Protein AF-A0A659XXX8-F1 (afdb_monomer_lite)

pLDDT: mean 92.89, std 4.85, range [78.31, 98.56]

Foldseek 3Di:
DVCCVVVVDVDDPDDDFLVCVCVQCVDPVSVVVDDDDDDPDDDDDDDDCVDPPNVDPVVVVVVVVPDPQVVVCVSSVVSDDRD

Secondary structure (DSSP, 8-state):
-HHHHTTS-SS-SS---HHHHHHHHHSHHHHTT---------------TTSTTTTSHHHHHHHHHHS-HHHHHHHTTT-S---

Structure (mmCIF, N/CA/C/O backbone):
data_AF-A0A659XXX8-F1
#
_entry.id   AF-A0A659XXX8-F1
#
loop_
_atom_site.group_PDB
_atom_site.id
_atom_site.type_symbol
_atom_site.label_atom_id
_atom_site.label_alt_id
_atom_site.label_comp_id
_atom_site.label_asym_id
_atom_site.label_entity_id
_atom_site.label_seq_id
_atom_site.pdbx_PDB_ins_code
_atom_site.Cartn_x
_atom_site.Cartn_y
_atom_site.Cartn_z
_atom_site.occupancy
_atom_site.B_iso_or_equiv
_atom_site.auth_seq_id
_atom_site.auth_comp_id
_atom_site.auth_asym_id
_atom_site.auth_atom_id
_atom_site.pdbx_PDB_model_num
ATOM 1 N N . LEU A 1 1 ? 17.196 -0.489 -9.377 1.00 79.19 1 LEU A N 1
ATOM 2 C CA . LEU A 1 1 ? 17.150 0.301 -10.633 1.00 79.19 1 LEU A CA 1
ATOM 3 C C . LEU A 1 1 ? 18.524 0.806 -11.083 1.00 79.19 1 LEU A C 1
ATOM 5 O O . LEU A 1 1 ? 18.918 0.472 -12.184 1.00 79.19 1 LEU A O 1
ATOM 9 N N . LEU A 1 2 ? 19.289 1.531 -10.255 1.00 84.12 2 LEU A N 1
ATOM 10 C CA . LEU A 1 2 ? 20.603 2.065 -10.669 1.00 84.12 2 LEU A CA 1
ATOM 11 C C . LEU A 1 2 ? 21.586 0.992 -11.175 1.00 84.12 2 LEU A C 1
ATOM 13 O O . LEU A 1 2 ? 22.245 1.200 -12.184 1.00 84.12 2 LEU A O 1
ATOM 17 N N . ARG A 1 3 ? 21.647 -0.175 -10.519 1.00 86.12 3 ARG A N 1
ATOM 18 C CA . ARG A 1 3 ? 22.484 -1.306 -10.966 1.00 86.12 3 ARG A CA 1
ATOM 19 C C . ARG A 1 3 ? 22.069 -1.843 -12.344 1.00 86.12 3 ARG A C 1
ATOM 21 O O . ARG A 1 3 ? 22.929 -2.142 -13.158 1.00 86.12 3 ARG A O 1
ATOM 28 N N . LEU A 1 4 ? 20.760 -1.889 -12.622 1.00 87.75 4 LEU A N 1
ATOM 29 C CA . LEU A 1 4 ? 20.217 -2.272 -13.935 1.00 87.75 4 LEU A CA 1
ATOM 30 C C . LEU A 1 4 ? 20.646 -1.262 -15.007 1.00 87.75 4 LEU A C 1
ATOM 32 O O . LEU A 1 4 ? 21.139 -1.647 -16.056 1.00 87.75 4 LEU A O 1
ATOM 36 N N . GLN A 1 5 ? 20.519 0.037 -14.721 1.00 84.31 5 GLN A N 1
ATOM 37 C CA . GLN A 1 5 ? 20.903 1.105 -15.654 1.00 84.31 5 GLN A CA 1
ATOM 38 C C . GLN A 1 5 ? 22.411 1.133 -15.946 1.00 84.31 5 GLN A C 1
ATOM 40 O O . GLN A 1 5 ? 22.819 1.549 -17.024 1.00 84.31 5 GLN A O 1
ATOM 45 N N . LYS A 1 6 ? 23.237 0.672 -15.001 1.00 89.50 6 LYS A N 1
ATOM 46 C CA . LYS A 1 6 ? 24.684 0.489 -15.181 1.00 89.50 6 LYS A CA 1
ATOM 47 C C . LYS A 1 6 ? 25.060 -0.815 -15.898 1.00 89.50 6 LYS A C 1
ATOM 49 O O . LYS A 1 6 ? 26.243 -1.044 -16.119 1.00 89.50 6 LYS A O 1
ATOM 54 N N . GLY A 1 7 ? 24.091 -1.674 -16.224 1.00 88.62 7 GLY A N 1
ATOM 55 C CA . GLY A 1 7 ? 24.340 -2.986 -16.827 1.00 88.62 7 GLY A CA 1
ATOM 56 C C . GLY A 1 7 ? 24.947 -4.015 -15.867 1.00 88.62 7 GLY A C 1
ATOM 57 O O . GLY A 1 7 ? 25.487 -5.018 -16.310 1.00 88.62 7 GLY A O 1
ATOM 58 N N . GLU A 1 8 ? 24.881 -3.783 -14.552 1.00 92.44 8 GLU A N 1
ATOM 59 C CA . GLU A 1 8 ? 25.421 -4.709 -13.544 1.00 92.44 8 GLU A CA 1
ATOM 60 C C . GLU A 1 8 ? 24.483 -5.896 -13.260 1.00 92.44 8 GLU A C 1
ATOM 62 O O . GLU A 1 8 ? 24.895 -6.859 -12.615 1.00 92.44 8 GLU A O 1
ATOM 67 N N . ILE A 1 9 ? 23.208 -5.791 -13.652 1.00 91.31 9 ILE A N 1
ATOM 68 C CA . ILE A 1 9 ? 22.165 -6.817 -13.498 1.00 91.31 9 ILE A CA 1
ATOM 69 C C . ILE A 1 9 ? 21.189 -6.747 -14.678 1.00 91.31 9 ILE A C 1
ATOM 71 O O . ILE A 1 9 ? 20.981 -5.661 -15.215 1.00 91.31 9 ILE A O 1
ATOM 75 N N . ASP A 1 10 ? 20.526 -7.859 -15.001 1.00 88.94 10 ASP A N 1
ATOM 76 C CA . ASP A 1 10 ? 19.523 -7.926 -16.080 1.00 88.94 10 ASP A CA 1
ATOM 77 C C . ASP A 1 10 ? 18.091 -7.644 -15.603 1.00 88.94 10 ASP A C 1
ATOM 79 O O . ASP A 1 10 ? 17.277 -7.079 -16.333 1.00 88.94 10 ASP A O 1
ATOM 83 N N . VAL A 1 11 ? 17.775 -8.025 -14.360 1.00 88.56 11 VAL A N 1
ATOM 84 C CA . VAL A 1 11 ? 16.456 -7.833 -13.742 1.00 88.56 11 VAL A CA 1
ATOM 85 C C . VAL A 1 11 ? 16.645 -7.330 -12.309 1.00 88.56 11 VAL A C 1
ATOM 87 O O . VAL A 1 11 ? 17.385 -7.941 -11.535 1.00 88.56 11 VAL A O 1
ATOM 90 N N . PRO A 1 12 ? 16.012 -6.213 -11.914 1.00 86.44 12 PRO A N 1
ATOM 91 C CA . PRO A 1 12 ? 16.056 -5.757 -10.535 1.00 86.44 12 PRO A CA 1
ATOM 92 C C . PRO A 1 12 ? 15.192 -6.672 -9.656 1.00 86.44 12 PRO A C 1
ATOM 94 O O . PRO A 1 12 ? 14.077 -7.019 -10.033 1.00 86.44 12 PRO A O 1
ATOM 97 N N . GLY A 1 13 ? 15.699 -7.047 -8.477 1.00 81.00 13 GLY A N 1
ATOM 98 C CA . GLY A 1 13 ? 14.927 -7.843 -7.510 1.00 81.00 13 GLY A CA 1
ATOM 99 C C . GLY A 1 13 ? 13.696 -7.102 -6.974 1.00 81.00 13 GLY A C 1
ATOM 100 O O . GLY A 1 13 ? 12.663 -7.717 -6.734 1.00 81.00 13 GLY A O 1
ATOM 101 N N . ASP A 1 14 ? 13.790 -5.774 -6.867 1.00 78.31 14 ASP A N 1
ATOM 102 C CA . ASP A 1 14 ? 12.669 -4.894 -6.545 1.00 78.31 14 ASP A CA 1
ATOM 103 C C . ASP A 1 14 ? 12.069 -4.280 -7.813 1.00 78.31 14 ASP A C 1
ATOM 105 O O . ASP A 1 14 ? 12.776 -3.960 -8.774 1.00 78.31 14 ASP A O 1
ATOM 109 N N . GLY A 1 15 ? 10.760 -4.022 -7.788 1.00 85.00 15 GLY A N 1
ATOM 110 C CA . GLY A 1 15 ? 10.088 -3.276 -8.849 1.00 85.00 15 GLY A CA 1
ATOM 111 C C . GLY A 1 15 ? 10.570 -1.821 -8.976 1.00 85.00 15 GLY A C 1
ATOM 112 O O . GLY A 1 15 ? 11.384 -1.316 -8.202 1.00 85.00 15 GLY A O 1
ATOM 113 N N . ILE A 1 16 ? 10.028 -1.102 -9.962 1.00 91.56 16 ILE A N 1
ATOM 114 C CA . ILE A 1 16 ? 10.359 0.314 -10.190 1.00 91.56 16 ILE A CA 1
ATOM 115 C C . ILE A 1 16 ? 9.926 1.153 -8.969 1.00 91.56 16 ILE A C 1
ATOM 117 O O . ILE A 1 16 ? 8.731 1.144 -8.644 1.00 91.56 16 ILE A O 1
ATOM 121 N N . PRO A 1 17 ? 10.831 1.911 -8.318 1.00 91.62 17 PRO A N 1
ATOM 122 C CA . PRO A 1 17 ? 10.467 2.790 -7.209 1.00 91.62 17 PRO A CA 1
ATOM 123 C C . PRO A 1 17 ? 9.461 3.870 -7.642 1.00 91.62 17 PRO A C 1
ATOM 125 O O . PRO A 1 17 ? 9.619 4.422 -8.735 1.00 91.62 17 PRO A O 1
ATOM 128 N N . PRO A 1 18 ? 8.479 4.258 -6.802 1.00 91.50 18 PRO A N 1
ATOM 129 C CA . PRO A 1 18 ? 7.485 5.273 -7.161 1.00 91.50 18 PRO A CA 1
ATOM 130 C C . PRO A 1 18 ? 8.076 6.590 -7.678 1.00 91.50 18 PRO A C 1
ATOM 132 O O . PRO A 1 18 ? 7.598 7.124 -8.676 1.00 91.50 18 PRO A O 1
ATOM 135 N N . ALA A 1 19 ? 9.160 7.069 -7.060 1.00 93.00 19 ALA A N 1
ATOM 136 C CA . ALA A 1 19 ? 9.831 8.314 -7.440 1.00 93.00 19 ALA A CA 1
ATOM 137 C C . ALA A 1 19 ? 10.455 8.283 -8.848 1.00 93.00 19 ALA A C 1
ATOM 139 O O . ALA A 1 19 ? 10.662 9.328 -9.452 1.00 93.00 19 ALA A O 1
ATOM 140 N N . LYS A 1 20 ? 10.758 7.089 -9.369 1.00 92.31 20 LYS A N 1
ATOM 141 C CA . LYS A 1 20 ? 11.371 6.879 -10.689 1.00 92.31 20 LYS A CA 1
ATOM 142 C C . LYS A 1 20 ? 10.388 6.350 -11.727 1.00 92.31 20 LYS A C 1
ATOM 144 O O . LYS A 1 20 ? 10.755 6.175 -12.882 1.00 92.31 20 LYS A O 1
ATOM 149 N N . PHE A 1 21 ? 9.140 6.107 -11.334 1.00 93.38 21 PHE A N 1
ATOM 150 C CA . PHE A 1 21 ? 8.155 5.484 -12.206 1.00 93.38 21 PHE A CA 1
ATOM 151 C C . PHE A 1 21 ? 7.845 6.338 -13.437 1.00 93.38 21 PHE A C 1
ATOM 153 O O . PHE A 1 21 ? 7.889 5.823 -14.546 1.00 93.38 21 PHE A O 1
ATOM 160 N N . GLN A 1 22 ? 7.600 7.639 -13.258 1.00 93.31 22 GLN A N 1
ATOM 161 C CA . GLN A 1 22 ? 7.317 8.541 -14.382 1.00 93.31 22 GLN A CA 1
ATOM 162 C C . GLN A 1 22 ? 8.504 8.647 -15.347 1.00 93.31 22 GLN A C 1
ATOM 164 O O . GLN A 1 22 ? 8.314 8.586 -16.553 1.00 93.31 22 GLN A O 1
ATOM 169 N N . GLU A 1 23 ? 9.729 8.738 -14.825 1.00 92.88 23 GLU A N 1
ATOM 170 C CA . GLU A 1 23 ? 10.959 8.760 -15.629 1.00 92.88 23 GLU A CA 1
ATOM 171 C C . GLU A 1 23 ? 11.074 7.502 -16.505 1.00 92.88 23 GLU A C 1
ATOM 173 O O . GLU A 1 23 ? 11.225 7.609 -17.717 1.00 92.88 23 GLU A O 1
ATOM 178 N N . VAL A 1 24 ? 10.903 6.317 -15.909 1.00 93.44 24 VAL A N 1
ATOM 179 C CA . VAL A 1 24 ? 10.969 5.028 -16.619 1.00 93.44 24 VAL A CA 1
ATOM 180 C C . VAL A 1 24 ? 9.843 4.871 -17.645 1.00 93.44 24 VAL A C 1
ATOM 182 O O . VAL A 1 24 ? 10.072 4.353 -18.731 1.00 93.44 24 VAL A O 1
ATOM 185 N N . MET A 1 25 ? 8.622 5.299 -17.315 1.00 94.69 25 MET A N 1
ATOM 186 C CA . MET A 1 25 ? 7.461 5.134 -18.196 1.00 94.69 25 MET A CA 1
ATOM 187 C C . MET A 1 25 ? 7.393 6.172 -19.324 1.00 94.69 25 MET A C 1
ATOM 189 O O . MET A 1 25 ? 6.679 5.939 -20.300 1.00 94.69 25 MET A O 1
ATOM 193 N N . ASN A 1 26 ? 8.104 7.296 -19.202 1.00 95.69 26 ASN A N 1
ATOM 194 C CA . ASN A 1 26 ? 8.202 8.318 -20.247 1.00 95.69 26 ASN A CA 1
ATOM 195 C C . ASN A 1 26 ? 9.345 8.051 -21.238 1.00 95.69 26 ASN A C 1
ATOM 197 O O . ASN A 1 26 ? 9.326 8.609 -22.332 1.00 95.69 26 ASN A O 1
ATOM 201 N N . ASP A 1 27 ? 10.303 7.191 -20.888 1.00 95.62 27 ASP A N 1
ATOM 202 C CA . ASP A 1 27 ? 11.337 6.694 -21.796 1.00 95.62 27 ASP A CA 1
ATOM 203 C C . ASP A 1 2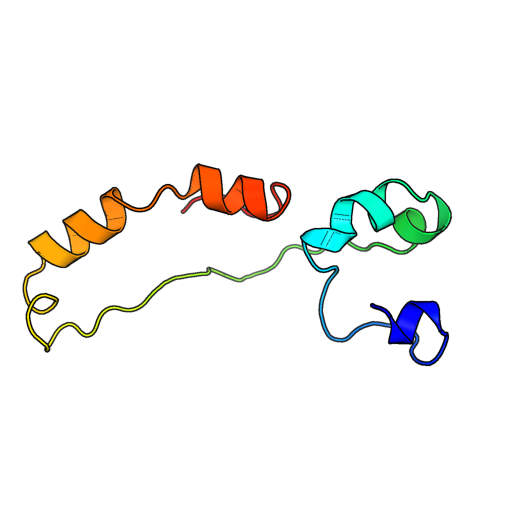7 ? 10.809 5.471 -22.584 1.00 95.62 27 ASP A C 1
ATOM 205 O O . ASP A 1 27 ? 10.516 4.435 -21.978 1.00 95.62 27 ASP A O 1
ATOM 209 N N . PRO A 1 28 ? 10.678 5.547 -23.925 1.00 95.19 28 PRO A N 1
ATOM 210 C CA . PRO A 1 28 ? 10.162 4.444 -24.735 1.00 95.19 28 PRO A CA 1
ATOM 211 C C . PRO A 1 28 ? 10.967 3.142 -24.628 1.00 95.19 28 PRO A C 1
ATOM 213 O O . PRO A 1 28 ? 10.368 2.065 -24.616 1.00 95.19 28 PRO A O 1
ATOM 216 N N . GLU A 1 29 ? 12.298 3.213 -24.532 1.00 93.38 29 GLU A N 1
ATOM 217 C CA . GLU A 1 29 ? 13.154 2.022 -24.473 1.00 93.38 29 GLU A CA 1
ATOM 218 C C . GLU A 1 29 ? 13.035 1.314 -23.127 1.00 93.38 29 GLU A C 1
ATOM 220 O O . GLU A 1 29 ? 13.012 0.082 -23.058 1.00 93.38 29 GLU A O 1
ATOM 225 N N . GLN A 1 30 ? 12.939 2.090 -22.047 1.00 92.06 30 GLN A N 1
ATOM 226 C CA . GLN A 1 30 ? 12.761 1.548 -20.704 1.00 92.06 30 GLN A CA 1
ATOM 227 C C . GLN A 1 30 ? 11.347 1.010 -20.522 1.00 92.06 30 GLN A C 1
ATOM 229 O O . GLN A 1 30 ? 11.175 -0.115 -20.052 1.00 92.06 30 GLN A O 1
ATOM 234 N N . LYS A 1 31 ? 10.334 1.763 -20.964 1.00 93.75 31 LYS A N 1
ATOM 235 C CA . LYS A 1 31 ? 8.930 1.344 -20.938 1.00 93.75 31 LYS A CA 1
ATOM 236 C C . LYS A 1 31 ? 8.718 0.013 -21.655 1.00 93.75 31 LYS A C 1
ATOM 238 O O . LYS A 1 31 ? 7.989 -0.830 -21.138 1.00 93.75 31 LYS A O 1
ATOM 243 N N . ALA A 1 32 ? 9.372 -0.204 -22.798 1.00 94.44 32 ALA A N 1
ATOM 244 C CA . ALA A 1 32 ? 9.292 -1.462 -23.543 1.00 94.44 32 ALA A CA 1
ATOM 245 C C . ALA A 1 32 ? 9.792 -2.683 -22.744 1.00 94.44 32 ALA A C 1
ATOM 247 O O . ALA A 1 32 ? 9.421 -3.813 -23.053 1.00 94.44 32 ALA A O 1
ATOM 248 N N . ARG A 1 33 ? 10.608 -2.468 -21.703 1.00 92.06 33 ARG A N 1
ATOM 249 C CA . ARG A 1 33 ? 11.140 -3.514 -20.814 1.00 92.06 33 ARG A CA 1
ATOM 250 C C . ARG A 1 33 ? 10.304 -3.709 -19.545 1.00 92.06 33 ARG A C 1
ATOM 252 O O . ARG A 1 33 ? 10.624 -4.576 -18.734 1.00 92.06 33 ARG A O 1
ATOM 259 N N . VAL A 1 34 ? 9.252 -2.914 -19.337 1.00 93.06 34 VAL A N 1
ATOM 260 C CA . VAL A 1 34 ? 8.400 -3.012 -18.148 1.00 93.06 34 VAL A CA 1
ATOM 261 C C . VAL A 1 34 ? 7.337 -4.084 -18.348 1.00 93.06 34 VAL A C 1
ATOM 263 O O . VAL A 1 34 ? 6.506 -3.998 -19.249 1.00 93.06 34 VAL A O 1
ATOM 266 N N . VAL A 1 35 ? 7.313 -5.059 -17.441 1.00 90.62 35 VAL A N 1
ATOM 267 C CA . VAL A 1 35 ? 6.260 -6.077 -17.367 1.00 90.62 35 VAL A CA 1
ATOM 268 C C . VAL A 1 35 ? 5.344 -5.768 -16.187 1.00 90.62 35 VAL A C 1
ATOM 270 O O . VAL A 1 35 ? 5.807 -5.559 -15.065 1.00 90.62 35 VAL A O 1
ATOM 273 N N . VAL A 1 36 ? 4.034 -5.750 -16.437 1.00 88.50 36 VAL A N 1
ATOM 274 C CA . VAL A 1 36 ? 3.007 -5.595 -15.400 1.00 88.50 36 VAL A CA 1
ATOM 275 C C . VAL A 1 36 ? 2.377 -6.956 -15.134 1.00 88.50 36 VAL A C 1
ATOM 277 O O . VAL A 1 36 ? 1.691 -7.506 -15.990 1.00 88.50 36 VAL A O 1
ATOM 280 N N . GLY A 1 37 ? 2.622 -7.498 -13.944 1.00 85.75 37 GLY A N 1
ATOM 281 C CA . GLY A 1 37 ? 1.973 -8.710 -13.450 1.00 85.75 37 GLY A CA 1
ATOM 282 C C . GLY A 1 37 ? 0.945 -8.384 -12.371 1.00 85.75 37 GLY A C 1
ATOM 283 O O . GLY A 1 37 ? 1.147 -7.464 -11.577 1.00 85.75 37 GLY A O 1
ATOM 284 N N . GLY A 1 38 ? -0.147 -9.149 -12.324 1.00 82.69 38 GLY A N 1
ATOM 285 C CA . GLY A 1 38 ? -1.058 -9.121 -11.182 1.00 82.69 38 GLY A CA 1
ATOM 286 C C . GLY A 1 38 ? -0.348 -9.648 -9.935 1.00 82.69 38 GLY A C 1
ATOM 287 O O . GLY A 1 38 ? 0.279 -10.705 -9.982 1.00 82.69 38 GLY A O 1
ATOM 288 N N . GLN A 1 39 ? -0.428 -8.913 -8.826 1.00 82.19 39 GLN A N 1
ATOM 289 C CA . GLN A 1 39 ? 0.214 -9.297 -7.570 1.00 82.19 39 GLN A CA 1
ATOM 290 C C . GLN A 1 39 ? -0.839 -9.755 -6.558 1.00 82.19 39 GLN A C 1
ATOM 292 O O . GLN A 1 39 ? -1.755 -9.005 -6.229 1.00 82.19 39 GLN A O 1
ATOM 297 N N . LEU A 1 40 ? -0.689 -10.972 -6.029 1.00 90.44 40 LEU A N 1
ATOM 298 C CA . LEU A 1 40 ? -1.484 -11.473 -4.902 1.00 90.44 40 LEU A CA 1
ATOM 299 C C . LEU A 1 40 ? -0.929 -10.908 -3.588 1.00 90.44 40 LEU A C 1
ATOM 301 O O . LEU A 1 40 ? -0.314 -11.617 -2.796 1.00 90.44 40 LEU A O 1
ATOM 305 N N . HIS A 1 41 ? -1.085 -9.600 -3.400 1.00 90.06 41 HIS A N 1
ATOM 306 C CA . HIS A 1 41 ? -0.541 -8.877 -2.257 1.00 90.06 41 HIS A CA 1
ATOM 307 C C . HIS A 1 41 ? -1.535 -7.837 -1.735 1.00 90.06 41 HIS A C 1
ATOM 309 O O . HIS A 1 41 ? -2.067 -7.028 -2.493 1.00 90.06 41 HIS A O 1
ATOM 315 N N . THR A 1 42 ? -1.730 -7.826 -0.417 1.00 93.75 42 THR A N 1
ATOM 316 C CA . THR A 1 42 ? -2.495 -6.803 0.300 1.00 93.75 42 THR A CA 1
ATOM 317 C C . THR A 1 42 ? -1.566 -6.127 1.297 1.00 93.75 42 THR A C 1
ATOM 319 O O . THR A 1 42 ? -1.079 -6.773 2.220 1.00 93.75 42 THR A O 1
ATOM 322 N N . GLY A 1 43 ? -1.321 -4.828 1.124 1.00 92.44 43 GLY A N 1
ATOM 323 C CA . GLY A 1 43 ? -0.598 -4.032 2.114 1.00 92.44 43 GLY A CA 1
ATOM 324 C C . GLY A 1 43 ? -1.529 -3.620 3.254 1.00 92.44 43 GLY A C 1
ATOM 325 O O . GLY A 1 43 ? -2.585 -3.043 3.003 1.00 92.44 43 GLY A O 1
ATOM 326 N N . TYR A 1 44 ? -1.145 -3.897 4.500 1.00 95.50 44 TYR A N 1
ATOM 327 C CA . TYR A 1 44 ? -1.912 -3.526 5.691 1.00 95.50 44 TYR A CA 1
ATOM 328 C C . TYR A 1 44 ? -0.990 -3.157 6.855 1.00 95.50 44 TYR A C 1
ATOM 330 O O . TYR A 1 44 ? 0.184 -3.520 6.885 1.00 95.50 44 TYR A O 1
ATOM 338 N N . ILE A 1 45 ? -1.542 -2.428 7.824 1.00 94.88 45 ILE A N 1
ATOM 339 C CA . ILE A 1 45 ? -0.875 -2.113 9.088 1.00 94.88 45 ILE A CA 1
ATOM 340 C C . ILE A 1 45 ? -1.546 -2.935 10.180 1.00 94.88 45 ILE A C 1
ATOM 342 O O . ILE A 1 45 ? -2.771 -2.943 10.307 1.00 94.88 45 ILE A O 1
ATOM 346 N N . THR A 1 46 ? -0.743 -3.612 10.991 1.00 96.31 46 THR A N 1
ATOM 347 C CA . THR A 1 46 ? -1.225 -4.306 12.184 1.00 96.31 46 THR A CA 1
ATOM 348 C C . THR A 1 46 ? -1.183 -3.387 13.394 1.00 96.31 46 THR A C 1
ATOM 350 O O . THR A 1 46 ? -0.216 -2.656 13.596 1.00 96.31 46 THR A O 1
ATOM 353 N N . MET A 1 47 ? -2.203 -3.479 14.241 1.00 97.69 47 MET A N 1
ATOM 354 C CA . MET A 1 47 ? -2.237 -2.836 15.554 1.00 97.69 47 MET A CA 1
ATOM 355 C C . MET A 1 47 ? -2.149 -3.915 16.632 1.00 97.69 47 MET A C 1
ATOM 357 O O . MET A 1 47 ? -2.806 -4.948 16.511 1.00 97.69 47 MET A O 1
ATOM 361 N N . ASN A 1 48 ? -1.364 -3.682 17.686 1.00 98.00 48 ASN A N 1
ATOM 362 C CA . ASN A 1 48 ? -1.288 -4.610 18.812 1.00 98.00 48 ASN A CA 1
ATOM 363 C C . ASN A 1 48 ? -2.596 -4.561 19.618 1.00 98.00 48 ASN A C 1
ATOM 365 O O . ASN A 1 48 ? -2.831 -3.624 20.374 1.00 98.00 48 ASN A O 1
ATOM 369 N N . THR A 1 49 ? -3.445 -5.575 19.465 1.00 98.12 49 THR A N 1
ATOM 370 C CA . THR A 1 49 ? -4.798 -5.600 20.037 1.00 98.12 49 THR A CA 1
ATOM 371 C C . THR A 1 49 ? -4.847 -5.870 21.539 1.00 98.12 49 THR A C 1
ATOM 373 O O . THR A 1 49 ? -5.942 -5.947 22.085 1.00 98.12 49 THR A O 1
ATOM 376 N N . THR A 1 50 ? -3.708 -6.058 22.209 1.00 97.94 50 THR A N 1
ATOM 377 C CA . THR A 1 50 ? -3.640 -6.268 23.667 1.00 97.94 50 THR A CA 1
ATOM 378 C C . THR A 1 50 ? -2.944 -5.119 24.396 1.00 97.94 50 THR A C 1
ATOM 380 O O . THR A 1 50 ? -2.734 -5.204 25.602 1.00 97.94 50 THR A O 1
ATOM 383 N N . MET A 1 51 ? -2.549 -4.062 23.679 1.00 98.44 51 MET A N 1
ATOM 384 C CA . MET A 1 51 ? -1.837 -2.913 24.236 1.00 98.44 51 MET A CA 1
ATOM 385 C C . MET A 1 51 ? -2.703 -1.649 24.128 1.00 98.44 51 MET A C 1
ATOM 387 O O . MET A 1 51 ? -3.136 -1.319 23.019 1.00 98.44 51 MET A O 1
ATOM 391 N N . PRO A 1 52 ? -2.925 -0.900 25.223 1.00 97.31 52 PRO A N 1
ATOM 392 C CA . PRO A 1 52 ? -3.616 0.385 25.157 1.00 97.31 52 PRO A CA 1
ATOM 393 C C . PRO A 1 52 ? -2.921 1.377 24.202 1.00 97.31 52 PRO A C 1
ATOM 395 O O . PRO A 1 52 ? -1.689 1.414 24.174 1.00 97.31 52 PRO A O 1
ATOM 398 N N . PRO A 1 53 ? -3.660 2.194 23.419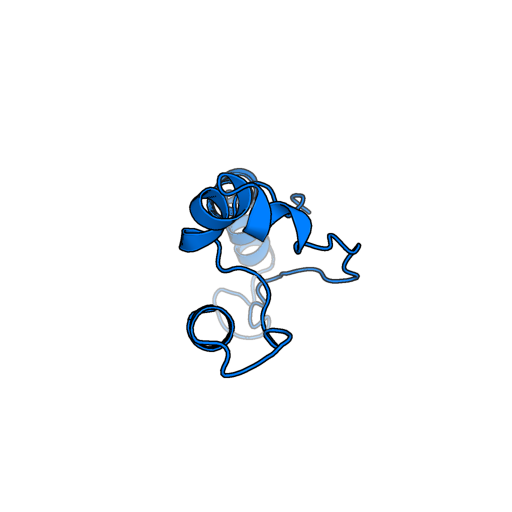 1.00 97.44 53 PRO A N 1
ATOM 399 C CA . PRO A 1 53 ? -5.126 2.276 23.326 1.00 97.44 53 PRO A CA 1
ATOM 400 C C . PRO A 1 53 ? -5.739 1.346 22.256 1.00 97.44 53 PRO A C 1
ATOM 402 O O . PRO A 1 53 ? -6.922 1.461 21.933 1.00 97.44 53 PRO A O 1
ATOM 405 N N . PHE A 1 54 ? -4.940 0.473 21.639 1.00 98.50 54 PHE A N 1
ATOM 406 C CA . PHE A 1 54 ? -5.360 -0.388 20.530 1.00 98.50 54 PHE A CA 1
ATOM 407 C C . PHE A 1 54 ? -6.083 -1.661 20.974 1.00 98.50 54 PHE A C 1
ATOM 409 O O . PHE A 1 54 ? -6.629 -2.369 20.126 1.00 98.50 54 PHE A O 1
ATOM 416 N N . ASP A 1 55 ? -6.143 -1.935 22.273 1.00 98.38 55 ASP A N 1
ATOM 417 C CA . ASP A 1 55 ? -7.045 -2.914 22.879 1.00 98.38 55 ASP A CA 1
ATOM 418 C C . ASP A 1 55 ? -8.527 -2.559 22.646 1.00 98.38 55 ASP A C 1
ATOM 420 O O . ASP A 1 55 ? -9.349 -3.437 22.367 1.00 98.38 55 ASP A O 1
ATOM 424 N N . ASN A 1 56 ? -8.863 -1.268 22.592 1.00 98.56 56 ASN A N 1
ATOM 425 C CA . ASN A 1 56 ? -10.200 -0.789 22.253 1.00 98.56 56 ASN A CA 1
ATOM 426 C C . ASN A 1 56 ? -10.496 -0.874 20.739 1.00 98.56 56 ASN A C 1
ATOM 428 O O . ASN A 1 56 ? -9.902 -0.176 19.913 1.00 98.56 56 ASN A O 1
ATOM 432 N N . VAL A 1 57 ? -11.498 -1.677 20.359 1.00 98.12 57 VAL A N 1
ATOM 433 C CA . VAL A 1 57 ? -11.927 -1.847 18.955 1.00 98.12 57 VAL A CA 1
ATOM 434 C C . VAL A 1 57 ? -12.329 -0.534 18.277 1.00 98.12 57 VAL A C 1
ATOM 436 O O . VAL A 1 57 ? -12.029 -0.350 17.097 1.00 98.12 57 VAL A O 1
ATOM 439 N N . LYS A 1 58 ? -12.932 0.411 19.013 1.00 98.56 58 LYS A N 1
ATOM 440 C CA . LYS A 1 58 ? -13.349 1.706 18.456 1.00 98.56 58 LYS A CA 1
ATOM 441 C C . LYS A 1 58 ? -12.150 2.565 18.059 1.00 98.56 58 LYS A C 1
ATOM 443 O O . LYS A 1 58 ? -12.222 3.273 17.061 1.00 98.56 58 LYS A O 1
ATOM 448 N N . VAL A 1 59 ? -11.034 2.465 18.788 1.00 98.44 59 VAL A N 1
ATOM 449 C CA . VAL A 1 59 ? -9.785 3.163 18.440 1.00 98.44 59 VAL A CA 1
ATOM 450 C C . VAL A 1 59 ? -9.225 2.606 17.135 1.00 98.44 59 VAL A C 1
ATOM 452 O O . VAL A 1 59 ? -8.897 3.370 16.232 1.00 98.44 59 VAL A O 1
ATOM 455 N N . ARG A 1 60 ? -9.196 1.277 16.978 1.00 98.31 60 ARG A N 1
ATOM 456 C CA . ARG A 1 60 ? -8.734 0.639 15.734 1.00 98.31 60 ARG A CA 1
ATOM 457 C C . ARG A 1 60 ? -9.605 1.008 14.531 1.00 98.31 60 ARG A C 1
ATOM 459 O O . ARG A 1 60 ? -9.081 1.290 13.456 1.00 98.31 60 ARG A O 1
ATOM 466 N N . GLN A 1 61 ? -10.924 1.045 14.715 1.00 98.12 61 GLN A N 1
ATOM 467 C CA . GLN A 1 61 ? -11.863 1.500 13.686 1.00 98.12 61 GLN A CA 1
ATOM 468 C C . GLN A 1 61 ? -11.631 2.970 13.319 1.00 98.12 61 GLN A C 1
ATOM 470 O O . GLN A 1 61 ? -11.567 3.289 12.134 1.00 98.12 61 GLN A O 1
ATOM 475 N N . ALA A 1 62 ? -11.448 3.846 14.312 1.00 98.19 62 ALA A N 1
ATOM 476 C CA . ALA A 1 62 ? -11.163 5.258 14.079 1.00 98.19 62 ALA A CA 1
ATOM 477 C C . ALA A 1 62 ? -9.873 5.449 13.267 1.00 98.19 62 ALA A C 1
ATOM 479 O O . ALA A 1 62 ? -9.878 6.190 12.288 1.00 98.19 62 ALA A O 1
ATOM 480 N N . VAL A 1 63 ? -8.800 4.723 13.602 1.00 97.38 63 VAL A N 1
ATOM 481 C CA . VAL A 1 63 ? -7.546 4.749 12.830 1.00 97.38 63 VAL A CA 1
ATOM 482 C C . VAL A 1 63 ? -7.766 4.277 11.393 1.00 97.38 63 VAL A C 1
ATOM 484 O O . VAL A 1 63 ? -7.330 4.952 10.465 1.00 97.38 63 VAL A O 1
ATOM 487 N N . ASN A 1 64 ? -8.479 3.165 11.182 1.00 96.12 64 ASN A N 1
ATOM 488 C CA . ASN A 1 64 ? -8.755 2.658 9.834 1.00 96.12 64 ASN A CA 1
ATOM 489 C C . ASN A 1 64 ? -9.528 3.668 8.967 1.00 96.12 64 ASN A C 1
ATOM 491 O O . ASN A 1 64 ? -9.234 3.800 7.783 1.00 96.12 64 ASN A O 1
ATOM 495 N N . MET A 1 65 ? -10.488 4.390 9.553 1.00 97.00 65 MET A N 1
ATOM 496 C CA . MET A 1 65 ? -11.274 5.409 8.845 1.00 97.00 65 MET A CA 1
ATOM 497 C C . MET A 1 65 ? -10.519 6.733 8.655 1.00 97.00 65 MET A C 1
ATOM 499 O O . MET A 1 65 ? -10.844 7.491 7.747 1.00 97.00 65 MET A O 1
ATOM 503 N N . ALA A 1 66 ? -9.515 7.019 9.487 1.00 97.38 66 ALA A N 1
ATOM 504 C CA . ALA A 1 66 ? -8.700 8.230 9.385 1.00 97.38 66 ALA A CA 1
ATOM 505 C C . ALA A 1 66 ? -7.641 8.162 8.268 1.00 97.38 66 ALA A C 1
ATOM 507 O O . ALA A 1 66 ? -7.137 9.197 7.829 1.00 97.38 66 ALA A O 1
ATOM 508 N N . ILE A 1 67 ? -7.279 6.962 7.805 1.00 96.62 67 ILE A N 1
ATOM 509 C CA . ILE A 1 67 ? -6.260 6.778 6.767 1.00 96.62 67 ILE A CA 1
ATOM 510 C C . ILE A 1 67 ? -6.860 7.064 5.387 1.00 96.62 67 ILE A C 1
ATOM 512 O O . ILE A 1 67 ? -7.736 6.348 4.904 1.00 96.62 67 ILE A O 1
ATOM 516 N N . ASN A 1 68 ? -6.318 8.070 4.700 1.00 97.25 68 ASN A N 1
ATOM 517 C CA . ASN A 1 68 ? -6.686 8.375 3.320 1.00 97.25 68 ASN A CA 1
ATOM 518 C C . ASN A 1 68 ? -5.997 7.403 2.342 1.00 97.25 68 ASN A C 1
ATOM 520 O O . ASN A 1 68 ? -4.900 7.664 1.840 1.00 97.25 68 ASN A O 1
ATOM 524 N N . LYS A 1 69 ? -6.651 6.264 2.089 1.00 96.38 69 LYS A N 1
ATOM 525 C CA . LYS A 1 69 ? -6.153 5.206 1.196 1.00 96.38 69 LYS A CA 1
ATOM 526 C C . LYS A 1 69 ? -5.991 5.688 -0.248 1.00 96.38 69 LYS A C 1
ATOM 528 O O . LYS A 1 69 ? -4.981 5.374 -0.874 1.00 96.38 69 LYS A O 1
ATOM 533 N N . ASP A 1 70 ? -6.920 6.501 -0.747 1.00 97.00 70 ASP A N 1
ATOM 534 C CA . ASP A 1 70 ? -6.865 7.041 -2.112 1.00 9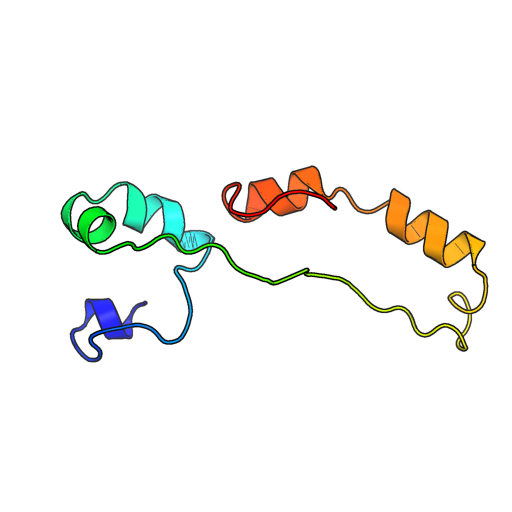7.00 70 ASP A CA 1
ATOM 535 C C . ASP A 1 70 ? -5.610 7.887 -2.326 1.00 97.00 70 ASP A C 1
ATOM 537 O O . ASP A 1 70 ? -4.887 7.726 -3.312 1.00 97.00 70 ASP A O 1
ATOM 541 N N . ARG A 1 71 ? -5.290 8.754 -1.358 1.00 96.94 71 ARG A N 1
ATOM 542 C CA . ARG A 1 71 ? -4.090 9.591 -1.416 1.00 96.94 71 ARG A CA 1
ATOM 543 C C . ARG A 1 71 ? -2.814 8.751 -1.433 1.00 96.94 71 ARG A C 1
ATOM 545 O O . ARG A 1 71 ? -1.893 9.079 -2.180 1.00 96.94 71 ARG A O 1
ATOM 552 N N . ILE A 1 72 ? -2.759 7.677 -0.645 1.00 95.38 72 ILE A N 1
ATOM 553 C CA . ILE A 1 72 ? -1.613 6.755 -0.615 1.00 95.38 72 ILE A CA 1
ATOM 554 C C . ILE A 1 72 ? -1.437 6.074 -1.979 1.00 95.38 72 ILE A C 1
ATOM 556 O O . ILE A 1 72 ? -0.325 6.039 -2.506 1.00 95.38 72 ILE A O 1
ATOM 560 N N . VAL A 1 73 ? -2.526 5.598 -2.590 1.00 95.69 73 VAL A N 1
ATOM 561 C CA . VAL A 1 73 ? -2.500 4.984 -3.928 1.00 95.69 73 VAL A CA 1
ATOM 562 C C . VAL A 1 73 ? -1.995 5.971 -4.988 1.00 95.69 73 VAL A C 1
ATOM 564 O O . VAL A 1 73 ? -1.148 5.618 -5.814 1.00 95.69 73 VAL A O 1
ATOM 567 N N . GLN A 1 74 ? -2.423 7.233 -4.927 1.00 95.25 74 GLN A N 1
ATOM 568 C CA . GLN A 1 74 ? -1.923 8.280 -5.823 1.00 95.25 74 GLN A CA 1
ATOM 569 C C . GLN A 1 74 ? -0.416 8.515 -5.662 1.00 95.25 74 GLN A C 1
ATOM 571 O O . GLN A 1 74 ? 0.292 8.681 -6.655 1.00 95.25 74 GLN A O 1
ATOM 576 N N . MET A 1 75 ? 0.102 8.497 -4.427 1.00 93.75 75 MET A N 1
ATOM 577 C CA . MET A 1 75 ? 1.536 8.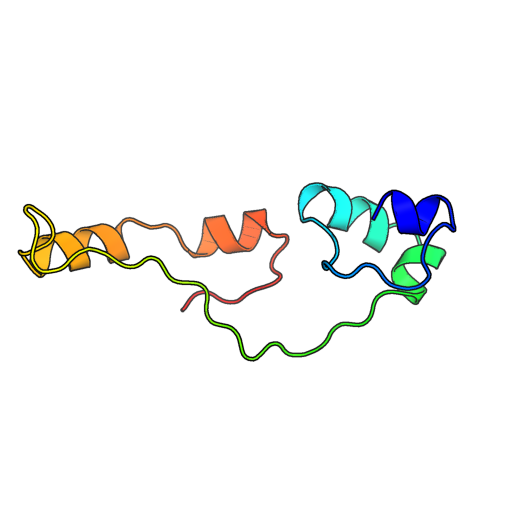682 -4.159 1.00 93.75 75 MET A CA 1
ATOM 578 C C . MET A 1 75 ? 2.411 7.584 -4.776 1.00 93.75 75 MET A C 1
ATOM 580 O O . MET A 1 75 ? 3.577 7.833 -5.077 1.00 93.75 75 MET A O 1
ATOM 584 N N . ILE A 1 76 ? 1.858 6.391 -5.012 1.00 93.19 76 ILE A N 1
ATOM 585 C CA . ILE A 1 76 ? 2.554 5.289 -5.688 1.00 93.19 76 ILE A CA 1
ATOM 586 C C . ILE A 1 76 ? 2.213 5.180 -7.181 1.00 93.19 76 ILE A C 1
ATOM 588 O O . ILE A 1 76 ? 2.413 4.128 -7.787 1.00 93.19 76 ILE A O 1
ATOM 592 N N . ASN A 1 77 ? 1.753 6.275 -7.797 1.00 93.69 77 ASN A N 1
ATOM 593 C CA . ASN A 1 77 ? 1.373 6.364 -9.212 1.00 93.69 77 ASN A CA 1
ATOM 594 C C . ASN A 1 77 ? 0.200 5.446 -9.603 1.00 93.69 77 ASN A C 1
ATOM 596 O O . ASN A 1 77 ? 0.200 4.887 -10.697 1.00 93.69 77 ASN A O 1
ATOM 600 N N . ASN A 1 78 ? -0.794 5.279 -8.725 1.00 93.25 78 ASN A N 1
ATOM 601 C CA . ASN A 1 78 ? -2.005 4.486 -8.987 1.00 93.25 78 ASN A CA 1
ATOM 602 C C . ASN A 1 78 ? -1.732 3.005 -9.297 1.00 93.25 78 ASN A C 1
ATOM 604 O O . ASN A 1 78 ? -2.462 2.360 -10.044 1.00 93.25 78 ASN A O 1
ATOM 608 N N . ARG A 1 79 ? -0.665 2.452 -8.713 1.00 91.94 79 ARG A N 1
ATOM 609 C CA . ARG A 1 79 ? -0.240 1.056 -8.911 1.00 91.94 79 ARG A CA 1
ATOM 610 C C . ARG A 1 79 ? -0.844 0.084 -7.888 1.00 91.94 79 ARG A C 1
ATOM 612 O O . ARG A 1 79 ? -0.295 -0.990 -7.670 1.00 91.94 79 ARG A O 1
ATOM 619 N N . ALA A 1 80 ? -1.942 0.473 -7.245 1.00 93.12 80 ALA A N 1
ATOM 620 C CA . ALA A 1 80 ? -2.721 -0.346 -6.320 1.00 93.12 80 ALA A CA 1
ATOM 621 C C . ALA A 1 80 ? -4.187 0.109 -6.333 1.00 93.12 80 ALA A C 1
ATOM 623 O O . ALA A 1 80 ? -4.512 1.147 -6.909 1.00 93.12 80 ALA A O 1
ATOM 624 N N . VAL A 1 81 ? -5.052 -0.650 -5.664 1.00 93.75 81 VAL A N 1
ATOM 625 C CA . VAL A 1 81 ? -6.453 -0.286 -5.424 1.00 93.75 81 VAL A CA 1
ATOM 626 C C . VAL A 1 81 ? -6.699 -0.178 -3.916 1.00 93.75 81 VAL A C 1
ATOM 628 O O . VAL A 1 81 ? -6.160 -1.000 -3.168 1.00 93.75 81 VAL A O 1
ATOM 631 N N . PRO A 1 82 ? -7.455 0.829 -3.441 1.00 93.88 82 PRO A N 1
ATOM 632 C CA . PRO A 1 82 ? -7.895 0.881 -2.051 1.00 93.88 82 PRO A CA 1
ATOM 633 C C . PRO A 1 82 ? -8.677 -0.384 -1.678 1.00 93.88 82 PRO A C 1
ATOM 635 O O . PRO A 1 82 ? -9.479 -0.872 -2.473 1.00 93.88 82 PRO A O 1
ATOM 638 N N . ALA A 1 83 ? -8.429 -0.893 -0.470 1.00 86.75 83 ALA A N 1
ATOM 639 C CA . ALA A 1 83 ? -9.193 -1.986 0.133 1.00 86.75 83 ALA A CA 1
ATOM 640 C C . ALA A 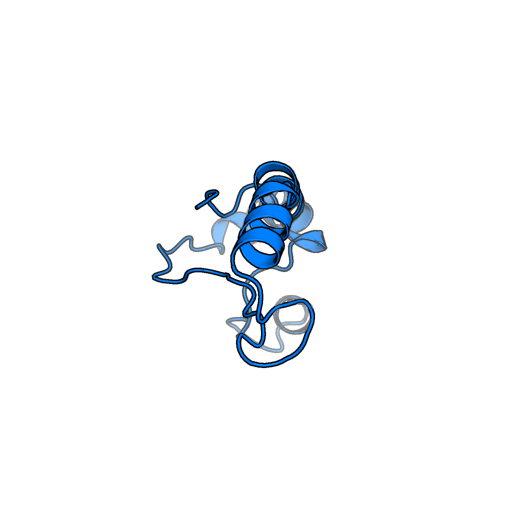1 83 ? -10.464 -1.485 0.822 1.00 86.75 83 ALA A C 1
ATOM 642 O O . 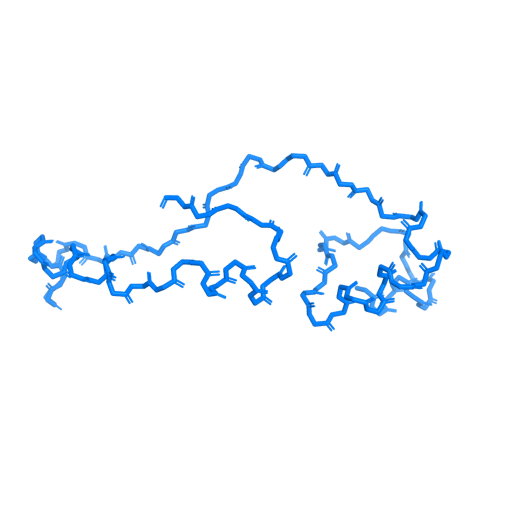ALA A 1 83 ? -10.387 -0.397 1.456 1.00 86.75 83 ALA A O 1
#

Radius of gyration: 18.1 Å; chains: 1; bounding box: 39×21×50 Å

Sequence (83 aa):
LLRLQKGEIDVPGDGIPPAKFQEVMNDPEQKARVVVGGQLHTGYITMNTTMPPFDNVKVRQAVNMAINKDRIVQMINNRAVPA